Protein AF-A0A7J6RXD5-F1 (afdb_monomer_lite)

Sequence (170 aa):
MNYSGNTLEGILKLLLSSYSSHHIHLHIRYCNIPLSAREFNKHIDDGTRYGRCPMAPQPDLILEAVKAAARERAKRVIVGNVRGKGRKCSICGLPITADLREMGSDIYMVSHERFYDKDKHSVWYCPVGENIGTGELEELRTLKENRRQEQQRKKNEYKRKRYREEQENA

Secondary structure (DSSP, 8-state):
-------HHHHHHHHHSS--------B-TTT--BTT-GGGGS--TTS----S-TTSPPP-HHHHHHHHHHHHHHTTEEEEEE-SS-PBPTTT-SBTTEEEEETT--PEEPPPEEEE-TT--EEEE-TTTT-S-HHHHHHHHHHHHHHHHHHHHHHHHHHHHHHHHHHHT-

Radius of gyration: 28.36 Å; chains: 1; bounding box: 81×49×73 Å

pLDDT: mean 73.77, std 20.28, range [31.64, 96.75]

Structure (mmCIF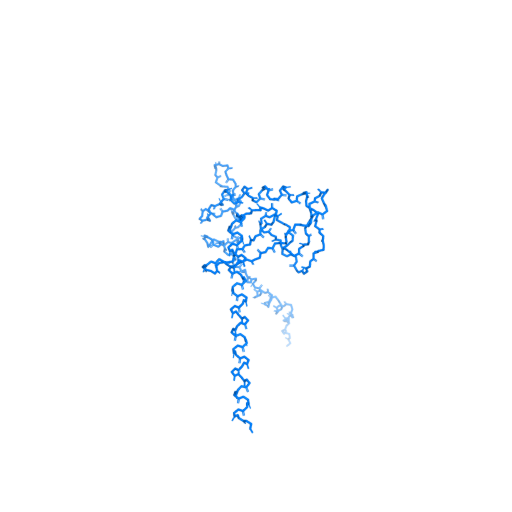, N/CA/C/O backbone):
data_AF-A0A7J6RXD5-F1
#
_entry.id   AF-A0A7J6RXD5-F1
#
loop_
_atom_site.group_PDB
_atom_site.id
_atom_site.type_symbol
_atom_site.label_atom_id
_atom_site.label_alt_id
_atom_site.label_comp_id
_atom_site.label_asym_id
_atom_site.label_entity_id
_atom_site.label_seq_id
_atom_site.pdbx_PDB_ins_code
_atom_site.Cartn_x
_atom_site.Cartn_y
_atom_site.Cartn_z
_atom_site.occupancy
_atom_site.B_iso_or_equiv
_atom_site.auth_seq_id
_atom_site.auth_comp_id
_atom_site.auth_asym_id
_atom_site.auth_atom_id
_atom_site.pdbx_PDB_model_num
ATOM 1 N N . MET A 1 1 ? -67.366 26.167 -33.624 1.00 37.25 1 MET A N 1
ATOM 2 C CA . MET A 1 1 ? -66.683 25.050 -34.307 1.00 37.25 1 MET A CA 1
ATOM 3 C C . MET A 1 1 ? -65.235 25.440 -34.536 1.00 37.25 1 MET A C 1
ATOM 5 O O . MET A 1 1 ? -64.991 26.565 -34.942 1.00 37.25 1 MET A O 1
ATOM 9 N N . ASN A 1 2 ? -64.340 24.488 -34.274 1.00 33.75 2 ASN A N 1
ATOM 10 C CA . ASN A 1 2 ? -62.933 24.421 -34.679 1.00 33.75 2 ASN A CA 1
ATOM 11 C C . ASN A 1 2 ? -61.955 25.431 -34.055 1.00 33.75 2 ASN A C 1
ATOM 13 O O . ASN A 1 2 ? -61.620 26.439 -34.663 1.00 33.75 2 ASN A O 1
ATOM 17 N N . TYR A 1 3 ? -61.377 25.057 -32.908 1.00 31.64 3 TYR A N 1
ATOM 18 C CA . TYR A 1 3 ? -59.944 25.271 -32.692 1.00 31.64 3 TYR A CA 1
ATOM 19 C C . TYR A 1 3 ? -59.248 23.912 -32.695 1.00 31.64 3 TYR A C 1
ATOM 21 O O . TYR A 1 3 ? -59.410 23.083 -31.801 1.00 31.64 3 TYR A O 1
ATOM 29 N N . SER A 1 4 ? -58.542 23.684 -33.792 1.00 35.44 4 SER A N 1
ATOM 30 C CA . SER A 1 4 ? -57.687 22.548 -34.082 1.00 35.44 4 SER A CA 1
ATOM 31 C C . SER A 1 4 ? -56.347 22.669 -33.357 1.00 35.44 4 SER A C 1
ATOM 33 O O . SER A 1 4 ? -55.707 23.714 -33.425 1.00 35.44 4 SER A O 1
ATOM 35 N N . GLY A 1 5 ? -55.884 21.549 -32.801 1.00 45.31 5 GLY A N 1
ATOM 36 C CA . GLY A 1 5 ? -54.473 21.172 -32.886 1.00 45.31 5 GLY A CA 1
ATOM 37 C C . GLY A 1 5 ? -53.531 21.702 -31.808 1.00 45.31 5 GLY A C 1
ATOM 38 O O . GLY A 1 5 ? -52.588 22.408 -32.130 1.00 45.31 5 GLY A O 1
ATOM 39 N N . ASN A 1 6 ? -53.691 21.246 -30.565 1.00 46.16 6 ASN A N 1
ATOM 40 C CA . ASN A 1 6 ? -52.549 21.074 -29.661 1.00 46.16 6 ASN A CA 1
ATOM 41 C C . ASN A 1 6 ? -52.199 19.584 -29.641 1.00 46.16 6 ASN A C 1
ATOM 43 O O . ASN A 1 6 ? -52.643 18.835 -28.772 1.00 46.16 6 ASN A O 1
ATOM 47 N N . THR A 1 7 ? -51.469 19.127 -30.660 1.00 52.59 7 THR A N 1
ATOM 48 C CA . THR A 1 7 ? -50.905 17.777 -30.668 1.00 52.59 7 THR A CA 1
ATOM 49 C C . THR A 1 7 ? -49.948 17.635 -29.485 1.00 52.59 7 THR A C 1
ATOM 51 O O . THR A 1 7 ? -49.124 18.510 -29.218 1.00 52.59 7 THR A O 1
ATOM 54 N N . LEU A 1 8 ? -50.043 16.505 -28.780 1.00 49.72 8 LEU A N 1
ATOM 55 C CA . LEU A 1 8 ? -49.138 16.102 -27.693 1.00 49.72 8 LEU A CA 1
ATOM 56 C C . LEU A 1 8 ? -47.645 16.184 -28.085 1.00 49.72 8 LEU A C 1
ATOM 58 O O . LEU A 1 8 ? -46.786 16.305 -27.214 1.00 49.72 8 LEU A O 1
ATOM 62 N N . GLU A 1 9 ? -47.333 16.212 -29.385 1.00 51.41 9 GLU A N 1
ATOM 63 C CA . GLU A 1 9 ? -45.998 16.491 -29.928 1.00 51.41 9 GLU A CA 1
ATOM 64 C C . GLU A 1 9 ? -45.435 17.872 -29.547 1.00 51.41 9 GLU A C 1
ATOM 66 O O . GLU A 1 9 ? -44.227 18.001 -29.338 1.00 51.41 9 GLU A O 1
ATOM 71 N N . GLY A 1 10 ? -46.275 18.905 -29.417 1.00 44.38 10 GLY A N 1
ATOM 72 C CA . GLY A 1 10 ? -45.836 20.256 -29.043 1.00 44.38 10 GLY A CA 1
ATOM 73 C C . GLY A 1 10 ? -45.387 20.354 -27.582 1.00 44.38 10 GLY A C 1
ATOM 74 O O . GLY A 1 10 ? -44.393 21.012 -27.272 1.00 44.38 10 GLY A O 1
ATOM 75 N N . ILE A 1 11 ? -46.068 19.630 -26.689 1.00 51.25 11 ILE A N 1
ATOM 76 C CA . ILE A 1 11 ? -45.735 19.585 -25.257 1.00 51.25 11 ILE A CA 1
ATOM 77 C C . ILE A 1 11 ? -44.490 18.715 -25.026 1.00 51.25 11 ILE A C 1
ATOM 79 O O . ILE A 1 11 ? -43.626 19.085 -24.229 1.00 51.25 11 ILE A O 1
ATOM 83 N N . LEU A 1 12 ? -44.320 17.625 -25.788 1.00 46.94 12 LEU A N 1
ATOM 84 C CA . LEU A 1 12 ? -43.087 16.831 -25.752 1.00 46.94 12 LEU A CA 1
ATOM 85 C C . LEU A 1 12 ? -41.866 17.615 -26.261 1.00 46.94 12 LEU A C 1
ATOM 87 O O . LEU A 1 12 ? -40.786 17.478 -25.689 1.00 46.94 12 LEU A O 1
ATOM 91 N N . LYS A 1 13 ? -42.020 18.490 -27.267 1.00 47.72 13 LYS A N 1
ATOM 92 C CA . LYS A 1 13 ? -40.932 19.376 -27.725 1.00 47.72 13 LYS A CA 1
ATOM 93 C C . LYS A 1 13 ? -40.510 20.411 -26.674 1.00 47.72 13 LYS A C 1
ATOM 95 O O . LYS A 1 13 ? -39.319 20.687 -26.564 1.00 47.72 13 LYS A O 1
ATOM 100 N N . LEU A 1 14 ? -41.443 20.943 -25.880 1.00 44.53 14 LEU A N 1
ATOM 101 C CA . LEU A 1 14 ? -41.134 21.894 -24.798 1.00 44.53 14 LEU A CA 1
ATOM 102 C C . LEU A 1 14 ? -40.507 21.216 -23.565 1.00 44.53 14 LEU A C 1
ATOM 104 O O . LEU A 1 14 ? -39.618 21.786 -22.930 1.00 44.53 14 LEU A O 1
ATOM 108 N N . LEU A 1 15 ? -40.898 19.975 -23.260 1.00 41.91 15 LEU A N 1
ATOM 109 C CA . LEU A 1 15 ? -40.303 19.201 -22.162 1.00 41.91 15 LEU A CA 1
ATOM 110 C C . LEU A 1 15 ? -38.933 18.599 -22.523 1.00 41.91 15 LEU A C 1
ATOM 112 O O . LEU A 1 15 ? -38.097 18.410 -21.644 1.00 41.91 15 LEU A O 1
ATOM 116 N N . LEU A 1 16 ? -38.652 18.369 -23.810 1.00 42.56 16 LEU A N 1
ATOM 117 C CA . LEU A 1 16 ? -37.330 17.928 -24.274 1.00 42.56 16 LEU A CA 1
ATOM 118 C C . LEU A 1 16 ? -36.337 19.082 -24.504 1.00 42.56 16 LEU A C 1
ATOM 120 O O . LEU A 1 16 ? -35.137 18.826 -24.556 1.00 42.56 16 LEU A O 1
ATOM 124 N N . SER A 1 17 ? -36.783 20.344 -24.587 1.00 37.97 17 SER A N 1
ATOM 125 C CA . SER A 1 17 ? -35.873 21.504 -24.692 1.00 37.97 17 SER A CA 1
ATOM 126 C C . SER A 1 17 ? -35.344 21.994 -23.338 1.00 37.97 17 SER A C 1
ATOM 128 O O . SER A 1 17 ? -34.396 22.778 -23.297 1.00 37.97 17 SER A O 1
ATOM 130 N N . SER A 1 18 ? -35.956 21.560 -22.235 1.00 38.44 18 SER A N 1
ATOM 131 C CA . SER A 1 18 ? -35.538 21.888 -20.865 1.00 38.44 18 SER A CA 1
ATOM 132 C C . SER A 1 18 ? -34.662 20.800 -20.234 1.00 38.44 18 SER A C 1
ATOM 134 O O . SER A 1 18 ? -34.017 21.051 -19.218 1.00 38.44 18 SER A O 1
ATOM 136 N N . TYR A 1 19 ? -34.491 19.655 -20.907 1.00 39.19 19 TYR A N 1
ATOM 137 C CA . TYR A 1 19 ? -33.380 18.731 -20.664 1.00 39.19 19 TYR A CA 1
ATOM 138 C C . TYR A 1 19 ? -32.105 19.247 -21.353 1.00 39.19 19 TYR A C 1
ATOM 140 O O . TYR A 1 19 ? -31.431 18.548 -22.107 1.00 39.19 19 TYR A O 1
ATOM 148 N N . SER A 1 20 ? -31.778 20.520 -21.108 1.00 38.38 20 SER A N 1
ATOM 149 C CA . SER A 1 20 ? -30.431 21.024 -21.338 1.00 38.38 20 SER A CA 1
ATOM 150 C C . SER A 1 20 ? -29.533 20.195 -20.441 1.00 38.38 20 SER A C 1
ATOM 152 O O . SER A 1 20 ? -29.590 20.315 -19.212 1.00 38.38 20 SER A O 1
ATOM 154 N N . SER A 1 21 ? -28.786 19.288 -21.076 1.00 38.00 21 SER A N 1
ATOM 155 C CA . SER A 1 21 ? -27.635 18.604 -20.519 1.00 38.00 21 SER A CA 1
ATOM 156 C C . SER A 1 21 ? -27.031 19.509 -19.465 1.00 38.00 21 SER A C 1
ATOM 158 O O . SER A 1 21 ? -26.489 20.565 -19.794 1.00 38.00 21 SER A O 1
ATOM 160 N N . HIS A 1 22 ? -27.153 19.128 -18.193 1.00 36.56 22 HIS A N 1
ATOM 161 C CA . HIS A 1 22 ? -26.231 19.622 -17.193 1.00 36.56 22 HIS A CA 1
ATOM 162 C C . HIS A 1 22 ? -24.866 19.161 -17.689 1.00 36.56 22 HIS A C 1
ATOM 164 O O . HIS A 1 22 ? -24.418 18.050 -17.405 1.00 36.56 22 HIS A O 1
ATOM 170 N N . HIS A 1 23 ? -24.250 19.983 -18.538 1.00 42.16 23 HIS A N 1
ATOM 171 C CA . HIS A 1 23 ? -22.846 19.934 -18.825 1.00 42.16 23 HIS A CA 1
ATOM 172 C C . HIS A 1 23 ? -22.233 20.155 -17.459 1.00 42.16 23 HIS A C 1
ATOM 174 O O . HIS A 1 23 ? -22.111 21.279 -16.980 1.00 42.16 23 HIS A O 1
ATOM 180 N N . ILE A 1 24 ? -21.932 19.052 -16.779 1.00 40.22 24 ILE A N 1
ATOM 181 C CA . ILE A 1 24 ? -20.990 19.059 -15.685 1.00 40.22 24 ILE A CA 1
ATOM 182 C C . ILE A 1 24 ? -19.748 19.649 -16.338 1.00 40.22 24 ILE A C 1
ATOM 184 O O . ILE A 1 24 ? -19.068 18.977 -17.117 1.00 40.22 24 ILE A O 1
ATOM 188 N N . HIS A 1 25 ? -19.530 20.945 -16.128 1.00 45.44 25 HIS A N 1
ATOM 189 C CA . HIS A 1 25 ? -18.323 21.620 -16.549 1.00 45.44 25 HIS A CA 1
ATOM 190 C C . HIS A 1 25 ? -17.228 21.015 -15.677 1.00 45.44 25 HIS A C 1
ATOM 192 O O . HIS A 1 25 ? -16.944 21.467 -14.570 1.00 45.44 25 HIS A O 1
ATOM 198 N N . LEU A 1 26 ? -16.698 19.879 -16.124 1.00 48.59 26 LEU A N 1
ATOM 199 C CA . LEU A 1 26 ? -15.543 19.262 -15.513 1.00 48.59 26 LEU A CA 1
ATOM 200 C C . LEU A 1 26 ? -14.399 20.226 -15.796 1.00 48.59 26 LEU A C 1
ATOM 202 O O . LEU A 1 26 ? -14.081 20.494 -16.949 1.00 48.59 26 LEU A O 1
ATOM 206 N N . HIS A 1 27 ? -13.830 20.806 -14.752 1.00 52.34 27 HIS A N 1
ATOM 207 C CA . HIS A 1 27 ? -12.707 21.716 -14.889 1.00 52.34 27 HIS A CA 1
ATOM 208 C C . HIS A 1 27 ? -11.403 20.949 -14.678 1.00 52.34 27 HIS A C 1
ATOM 210 O O . HIS A 1 27 ? -11.339 20.002 -13.888 1.00 52.34 27 HIS A O 1
ATOM 216 N N . ILE A 1 28 ? -10.339 21.355 -15.371 1.00 57.78 28 ILE A N 1
ATOM 217 C CA . ILE A 1 28 ? -9.008 20.825 -15.098 1.00 57.78 28 ILE A CA 1
ATOM 218 C C . ILE A 1 28 ? -8.604 21.256 -13.690 1.00 57.78 28 ILE A C 1
ATOM 220 O O . ILE A 1 28 ? -8.484 22.443 -13.409 1.00 57.78 28 ILE A O 1
ATOM 224 N N . ARG A 1 29 ? -8.327 20.274 -12.830 1.00 50.59 29 ARG A N 1
ATOM 225 C CA . ARG A 1 29 ? -8.056 20.437 -11.393 1.00 50.59 29 ARG A CA 1
ATOM 226 C C . ARG A 1 29 ? -7.040 21.528 -11.023 1.00 50.59 29 ARG A C 1
ATOM 228 O O . ARG A 1 29 ? -7.127 22.068 -9.931 1.00 50.59 29 ARG A O 1
ATOM 235 N N . TYR A 1 30 ? -6.066 21.803 -11.891 1.00 55.41 30 TYR A N 1
ATOM 236 C CA . TYR A 1 30 ? -4.951 22.712 -11.599 1.00 55.41 30 TYR A CA 1
ATOM 237 C C . TYR A 1 30 ? -5.103 24.113 -12.194 1.00 55.41 30 TYR A C 1
ATOM 239 O O . TYR A 1 30 ? -4.478 25.040 -11.702 1.00 55.41 30 TYR A O 1
ATOM 247 N N . CYS A 1 31 ? -5.919 24.279 -13.236 1.00 60.75 31 CYS A N 1
ATOM 248 C CA . CYS A 1 31 ? -6.116 25.574 -13.894 1.00 60.75 31 CYS A CA 1
ATOM 249 C C . CYS A 1 31 ? -7.566 26.035 -13.945 1.00 60.75 31 CYS A C 1
ATOM 251 O O . CYS A 1 31 ? -7.827 27.108 -14.472 1.00 60.75 31 CYS A O 1
ATOM 253 N N . ASN A 1 32 ? -8.503 25.250 -13.407 1.00 57.88 32 ASN A N 1
ATOM 254 C CA . ASN A 1 32 ? -9.936 25.524 -13.446 1.00 57.88 32 ASN A CA 1
ATOM 255 C C . ASN A 1 32 ? -10.451 25.898 -14.848 1.00 57.88 32 ASN A C 1
ATOM 257 O O . ASN A 1 32 ? -11.406 26.651 -14.981 1.00 57.88 32 ASN A O 1
ATOM 261 N N . ILE A 1 33 ? -9.832 25.359 -15.904 1.00 61.12 33 ILE A N 1
ATOM 262 C CA . ILE A 1 33 ? -10.284 25.551 -17.285 1.00 61.12 33 ILE A CA 1
ATOM 263 C C . ILE A 1 33 ? -11.308 24.456 -17.602 1.00 61.12 33 ILE A C 1
ATOM 265 O O . ILE A 1 33 ? -11.030 23.284 -17.321 1.00 61.12 33 ILE A O 1
ATOM 269 N N . PRO A 1 34 ? -12.483 24.786 -18.162 1.00 57.69 34 PRO A N 1
ATOM 270 C CA . PRO A 1 34 ? -13.496 23.792 -18.494 1.00 57.69 34 PRO A CA 1
ATOM 271 C C . PRO A 1 34 ? -13.002 22.827 -19.586 1.00 57.69 34 PRO A C 1
ATOM 273 O O . PRO A 1 34 ? -12.569 23.243 -20.658 1.00 57.69 34 PRO A O 1
ATOM 276 N N . LEU A 1 35 ? -13.124 21.518 -19.338 1.00 55.78 35 LEU A N 1
ATOM 277 C CA . LEU A 1 35 ? -12.758 20.426 -20.258 1.00 55.78 35 LEU A CA 1
ATOM 278 C C . LEU A 1 35 ? -13.552 20.452 -21.573 1.00 55.78 35 LEU A C 1
ATOM 280 O O . LEU A 1 35 ? -13.152 19.822 -22.548 1.00 55.78 35 LEU A O 1
ATOM 284 N N . SER A 1 36 ? -14.674 21.174 -21.611 1.00 51.38 36 SER A N 1
ATOM 285 C CA . SER A 1 36 ? -15.486 21.382 -22.813 1.00 51.38 36 SER A CA 1
ATOM 286 C C . SER A 1 36 ? -14.841 22.321 -23.835 1.00 51.38 36 SER A C 1
ATOM 288 O O . SER A 1 36 ? -15.309 22.377 -24.973 1.00 51.38 36 SER A O 1
ATOM 290 N N . ALA A 1 37 ? -13.782 23.049 -23.468 1.00 54.88 37 ALA A N 1
ATOM 291 C CA . ALA A 1 37 ? -12.989 23.808 -24.424 1.00 54.88 37 ALA A CA 1
ATOM 292 C C . ALA A 1 37 ? -12.253 22.821 -25.351 1.00 54.88 37 ALA A C 1
ATOM 294 O O . ALA A 1 37 ? -11.172 22.330 -25.039 1.00 54.88 37 ALA A O 1
ATOM 295 N N . ARG A 1 38 ? -12.852 22.514 -26.511 1.00 44.53 38 ARG A N 1
ATOM 296 C CA . ARG A 1 38 ? -12.310 21.653 -27.588 1.00 44.53 38 ARG A CA 1
ATOM 297 C C . ARG A 1 38 ? -10.947 22.108 -28.147 1.00 44.53 38 ARG A C 1
ATOM 299 O O . ARG A 1 38 ? -10.414 21.473 -29.052 1.00 44.53 38 ARG A O 1
ATOM 306 N N . GLU A 1 39 ? -10.379 23.188 -27.624 1.00 47.06 39 GLU A N 1
ATOM 307 C CA . GLU A 1 39 ? -9.195 23.866 -28.147 1.00 47.06 39 GLU A CA 1
ATOM 308 C C . GLU A 1 39 ? -7.879 23.443 -27.488 1.00 47.06 39 GLU A C 1
ATOM 310 O O . GLU A 1 39 ? -6.828 23.906 -27.909 1.00 47.06 39 GLU A O 1
ATOM 315 N N . PHE A 1 40 ? -7.872 22.472 -26.566 1.00 47.97 40 PHE A N 1
ATOM 316 C CA . PHE A 1 40 ? -6.612 21.879 -26.078 1.00 47.97 40 PHE A CA 1
ATOM 317 C C . PHE A 1 40 ? -5.793 21.149 -27.167 1.00 47.97 40 PHE A C 1
ATOM 319 O O . PHE A 1 40 ? -4.656 20.760 -26.917 1.00 47.97 40 PHE A O 1
ATOM 326 N N . ASN A 1 41 ? -6.341 20.997 -28.381 1.00 41.69 41 ASN A N 1
ATOM 327 C CA . ASN A 1 41 ? -5.613 20.538 -29.568 1.00 41.69 41 ASN A CA 1
ATOM 328 C C . ASN A 1 41 ? -5.169 21.674 -30.512 1.00 41.69 41 ASN A C 1
ATOM 330 O O . ASN A 1 41 ? -4.520 21.387 -31.516 1.00 41.69 41 ASN A O 1
ATOM 334 N N . LYS A 1 42 ? -5.492 22.946 -30.234 1.00 39.50 42 LYS A N 1
ATOM 335 C CA . LYS A 1 42 ? -5.074 24.093 -31.054 1.00 39.50 42 LYS A CA 1
ATOM 336 C C . LYS A 1 42 ? -3.769 24.675 -30.497 1.00 39.50 42 LYS A C 1
ATOM 338 O O . LYS A 1 42 ? -3.745 25.560 -29.658 1.00 39.50 42 LYS A O 1
ATOM 343 N N . HIS A 1 43 ? -2.709 24.012 -30.940 1.00 41.78 43 HIS A N 1
ATOM 344 C CA . HIS A 1 43 ? -1.302 24.392 -31.051 1.00 41.78 43 HIS A CA 1
ATOM 345 C C . HIS A 1 43 ? -0.878 25.809 -30.619 1.00 41.78 43 HIS A C 1
ATOM 347 O O . HIS A 1 43 ? -1.409 26.805 -31.097 1.00 41.78 43 HIS A O 1
ATOM 353 N N . ILE A 1 44 ? 0.184 25.854 -29.807 1.00 40.25 44 ILE A N 1
ATOM 354 C CA . ILE A 1 44 ? 1.194 26.917 -29.836 1.00 40.25 44 ILE A CA 1
ATOM 355 C C . ILE A 1 44 ? 2.086 26.623 -31.059 1.00 40.25 44 ILE A C 1
ATOM 357 O O . ILE A 1 44 ? 2.436 25.463 -31.298 1.00 40.25 44 ILE A O 1
ATOM 361 N N . ASP A 1 45 ? 2.431 27.646 -31.843 1.00 38.38 45 ASP A N 1
ATOM 362 C CA . ASP A 1 45 ? 3.249 27.574 -33.072 1.00 38.38 45 ASP A CA 1
ATOM 363 C C . ASP A 1 45 ? 4.725 27.155 -32.843 1.00 38.38 45 ASP A C 1
ATOM 365 O O . ASP A 1 45 ? 5.560 27.266 -33.737 1.00 38.38 45 ASP A O 1
ATOM 369 N N . ASP A 1 46 ? 5.070 26.644 -31.657 1.00 41.31 46 ASP A N 1
ATOM 370 C CA . ASP A 1 46 ? 6.418 26.196 -31.278 1.00 41.31 46 ASP A CA 1
ATOM 371 C C . ASP A 1 46 ? 6.641 24.680 -31.450 1.00 41.31 46 ASP A C 1
ATOM 373 O O . ASP A 1 46 ? 7.723 24.160 -31.180 1.00 41.31 46 ASP A O 1
ATOM 377 N N . GLY A 1 47 ? 5.621 23.952 -31.916 1.00 39.56 47 GLY A N 1
ATOM 378 C CA . GLY A 1 47 ? 5.699 22.512 -32.163 1.00 39.56 47 GLY A CA 1
ATOM 379 C C . GLY A 1 47 ? 5.497 21.630 -30.925 1.00 39.56 47 GLY A C 1
ATOM 380 O O . GLY A 1 47 ? 5.512 20.401 -31.056 1.00 39.56 47 GLY A O 1
ATOM 381 N N . THR A 1 48 ? 5.226 22.189 -29.740 1.00 41.34 48 THR A N 1
ATOM 382 C CA . THR A 1 48 ? 5.009 21.392 -28.522 1.00 41.34 48 THR A CA 1
ATOM 383 C C . THR A 1 48 ? 3.528 21.075 -28.273 1.00 41.34 48 THR A C 1
ATOM 385 O O . THR A 1 48 ? 2.771 21.830 -27.670 1.00 41.34 48 THR A O 1
ATOM 388 N N . ARG A 1 49 ? 3.085 19.894 -28.726 1.00 40.50 49 ARG A N 1
ATOM 389 C CA . ARG A 1 49 ? 1.743 19.342 -28.452 1.00 40.50 49 ARG A CA 1
ATOM 390 C C . ARG A 1 49 ? 1.692 18.686 -27.067 1.00 40.50 49 ARG A C 1
ATOM 392 O O . ARG 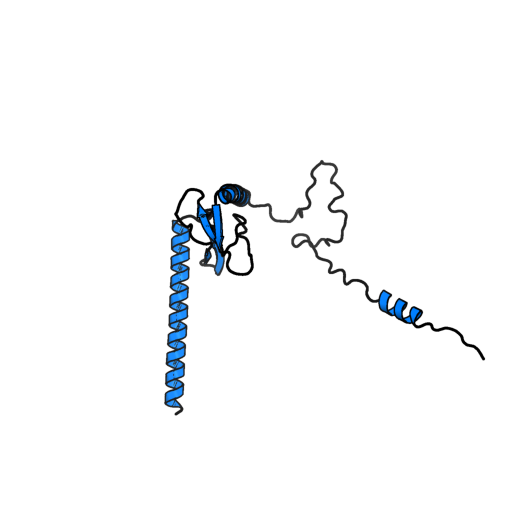A 1 49 ? 2.065 17.523 -26.954 1.00 40.50 49 ARG A O 1
ATOM 399 N N . TYR A 1 50 ? 1.168 19.352 -26.034 1.00 45.81 50 TYR A N 1
ATOM 400 C CA . TYR A 1 50 ? 0.895 18.678 -24.753 1.00 45.81 50 TYR A CA 1
ATOM 401 C C . TYR A 1 50 ? -0.460 19.048 -24.136 1.00 45.81 50 TYR A C 1
ATOM 403 O O . TYR A 1 50 ? -0.706 20.181 -23.743 1.00 45.81 50 TYR A O 1
ATOM 411 N N . GLY A 1 51 ? -1.320 18.036 -23.966 1.00 49.59 51 GLY A N 1
ATOM 412 C CA . GLY A 1 51 ? -2.619 18.106 -23.282 1.00 49.59 51 GLY A CA 1
ATOM 413 C C . GLY A 1 51 ? -2.529 18.136 -21.750 1.00 49.59 51 GLY A C 1
ATOM 414 O O . GLY A 1 51 ? -3.305 17.459 -21.073 1.00 49.59 51 GLY A O 1
ATOM 415 N N . ARG A 1 52 ? -1.567 18.874 -21.181 1.00 53.00 52 ARG A N 1
ATOM 416 C CA . ARG A 1 52 ? -1.374 19.000 -19.726 1.00 53.00 52 ARG A CA 1
ATOM 417 C C . ARG A 1 52 ? -1.441 20.469 -19.326 1.00 53.00 52 ARG A C 1
ATOM 419 O O . ARG A 1 52 ? -0.847 21.319 -19.970 1.00 53.00 52 ARG A O 1
ATOM 426 N N . CYS A 1 53 ? -2.169 20.758 -18.251 1.00 58.16 53 CYS A N 1
ATOM 427 C CA . CYS A 1 53 ? -2.268 22.105 -17.698 1.00 58.16 53 CYS A CA 1
ATOM 428 C C . CYS A 1 53 ? -0.868 22.670 -17.375 1.00 58.16 53 CYS A C 1
ATOM 430 O O . CYS A 1 53 ? -0.138 21.994 -16.649 1.00 58.16 53 CYS A O 1
ATOM 432 N N . PRO A 1 54 ? -0.504 23.886 -17.825 1.00 61.25 54 PRO A N 1
ATOM 433 C CA . PRO A 1 54 ? 0.807 24.487 -17.547 1.00 61.25 54 PRO A CA 1
ATOM 434 C C . PRO A 1 54 ? 1.080 24.693 -16.052 1.00 61.25 54 PRO A C 1
ATOM 436 O O . PRO A 1 54 ? 2.223 24.658 -15.615 1.00 61.25 54 PRO A O 1
ATOM 439 N N . MET A 1 55 ? 0.016 24.869 -15.260 1.00 62.12 55 MET A N 1
ATOM 440 C CA . MET A 1 55 ? 0.078 24.994 -13.799 1.00 62.12 55 MET A CA 1
ATOM 441 C C . MET A 1 55 ? 0.024 23.643 -13.070 1.00 62.12 55 MET A C 1
ATOM 443 O O . MET A 1 55 ? 0.052 23.603 -11.841 1.00 62.12 55 MET A O 1
ATOM 447 N N . ALA A 1 56 ? -0.096 22.522 -13.792 1.00 63.66 56 ALA A N 1
ATOM 448 C CA . ALA A 1 56 ? -0.011 21.218 -13.151 1.00 63.66 56 ALA A CA 1
ATOM 449 C C . ALA A 1 56 ? 1.417 20.993 -12.634 1.00 63.66 56 ALA A C 1
ATOM 451 O O . ALA A 1 56 ? 2.376 21.307 -13.342 1.00 63.66 56 ALA A O 1
ATOM 452 N N . PRO A 1 57 ? 1.576 20.390 -11.444 1.00 65.25 57 PRO A N 1
ATOM 453 C CA . PRO A 1 57 ? 2.893 20.033 -10.946 1.00 65.25 57 PRO A CA 1
ATOM 454 C C . PRO A 1 57 ? 3.611 19.153 -11.970 1.00 65.25 57 PRO A C 1
ATOM 456 O O . PRO A 1 57 ? 3.028 18.213 -12.536 1.00 65.25 57 PRO A O 1
ATOM 459 N N . GLN A 1 58 ? 4.876 19.482 -12.228 1.00 67.62 58 GLN A N 1
ATOM 460 C CA . GLN A 1 58 ? 5.726 18.694 -13.110 1.00 67.62 58 GLN A CA 1
ATOM 461 C C . GLN A 1 58 ? 5.777 17.245 -12.610 1.00 67.62 58 GLN A C 1
ATOM 463 O O . GLN A 1 58 ? 5.689 17.007 -11.402 1.00 67.62 58 GLN A O 1
ATOM 468 N N . PRO A 1 59 ? 5.805 16.259 -13.522 1.00 68.00 59 PRO A N 1
ATOM 469 C CA . PRO A 1 59 ? 5.902 14.878 -13.100 1.00 68.00 59 PRO A CA 1
ATOM 470 C C . PRO A 1 59 ? 7.253 14.690 -12.408 1.00 68.00 59 PRO A C 1
ATOM 472 O O . PRO A 1 59 ? 8.277 15.164 -12.895 1.00 68.00 59 PRO A O 1
ATOM 475 N N . ASP A 1 60 ? 7.244 14.016 -11.264 1.00 77.44 60 ASP A N 1
ATOM 476 C CA . ASP A 1 60 ? 8.475 13.632 -10.588 1.00 77.44 60 ASP A CA 1
ATOM 477 C C . ASP A 1 60 ? 9.221 12.634 -11.485 1.00 77.44 60 ASP A C 1
ATOM 479 O O . ASP A 1 60 ? 8.785 11.496 -11.674 1.00 77.44 60 ASP A O 1
ATOM 483 N N . LEU A 1 61 ? 10.317 13.096 -12.091 1.00 77.25 61 LEU A N 1
ATOM 484 C CA . LEU A 1 61 ? 11.100 12.329 -13.060 1.00 77.25 61 LEU A CA 1
ATOM 485 C C . LEU A 1 61 ? 11.662 11.043 -12.447 1.00 77.25 61 LEU A C 1
ATOM 487 O O . LEU A 1 61 ? 11.726 10.021 -13.133 1.00 77.25 61 LEU A O 1
ATOM 491 N N . ILE A 1 62 ? 12.019 11.071 -11.159 1.00 74.62 62 ILE A N 1
ATOM 492 C CA . ILE A 1 62 ? 12.518 9.895 -10.439 1.00 74.62 62 ILE A CA 1
ATOM 493 C C . ILE A 1 62 ? 11.378 8.888 -10.302 1.00 74.62 62 ILE A C 1
ATOM 495 O O . ILE A 1 62 ? 11.532 7.714 -10.641 1.00 74.62 62 ILE A O 1
ATOM 499 N N . LEU A 1 63 ? 10.201 9.353 -9.882 1.00 81.62 63 LEU A N 1
ATOM 500 C CA . LEU A 1 63 ? 9.027 8.497 -9.750 1.00 81.62 63 LEU A CA 1
ATOM 501 C C . LEU A 1 63 ? 8.587 7.895 -11.094 1.00 81.62 63 LEU A C 1
ATOM 503 O O . LEU A 1 63 ? 8.191 6.729 -11.144 1.00 81.62 63 LEU A O 1
ATOM 507 N N . GLU A 1 64 ? 8.648 8.656 -12.187 1.00 84.88 64 GLU A N 1
ATOM 508 C CA . GLU A 1 64 ? 8.329 8.140 -13.523 1.00 84.88 64 GLU A CA 1
ATOM 509 C C . GLU A 1 64 ? 9.361 7.114 -14.013 1.00 84.88 64 GLU A C 1
ATOM 511 O O . GLU A 1 64 ? 8.968 6.085 -14.570 1.00 84.88 64 GLU A O 1
ATOM 516 N N . ALA A 1 65 ? 10.653 7.314 -13.735 1.00 83.94 65 ALA A N 1
ATOM 517 C CA . ALA A 1 65 ? 11.685 6.316 -14.023 1.00 83.94 65 ALA A CA 1
ATOM 518 C C . ALA A 1 65 ? 11.450 5.013 -13.237 1.00 83.94 65 ALA A C 1
ATOM 520 O O . ALA A 1 65 ? 11.485 3.922 -13.815 1.00 83.94 65 ALA A O 1
ATOM 521 N N . VAL A 1 66 ? 11.112 5.119 -11.946 1.00 85.62 66 VAL A N 1
ATOM 522 C CA . VAL A 1 66 ? 10.754 3.966 -11.100 1.00 85.62 66 VAL A CA 1
ATOM 523 C C . VAL A 1 66 ? 9.528 3.238 -11.655 1.00 85.62 66 VAL A C 1
ATOM 525 O O . VAL A 1 66 ? 9.530 2.010 -11.749 1.00 85.62 66 VAL A O 1
ATOM 528 N N . LYS A 1 67 ? 8.488 3.968 -12.080 1.00 89.69 67 LYS A N 1
ATOM 529 C CA . LYS A 1 67 ? 7.300 3.377 -12.721 1.00 89.69 67 LYS A CA 1
A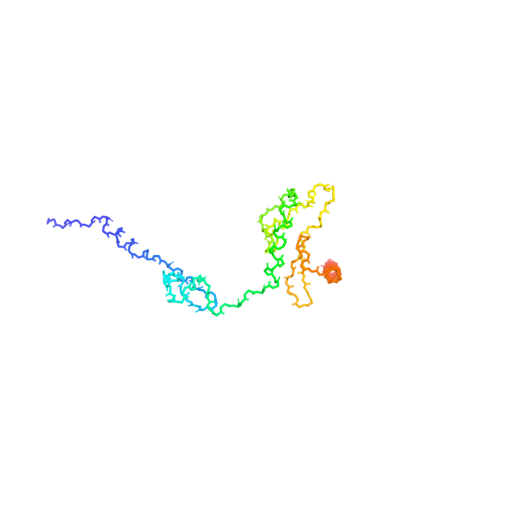TOM 530 C C . LYS A 1 67 ? 7.653 2.641 -14.007 1.00 89.69 67 LYS A C 1
ATOM 532 O O . LYS A 1 67 ? 7.167 1.530 -14.216 1.00 89.69 67 LYS A O 1
ATOM 537 N N . ALA A 1 68 ? 8.469 3.242 -14.870 1.00 88.31 68 ALA A N 1
ATOM 538 C CA . ALA A 1 68 ? 8.879 2.629 -16.128 1.00 88.31 68 ALA A CA 1
ATOM 539 C C . ALA A 1 68 ? 9.649 1.322 -15.881 1.00 88.31 68 ALA A C 1
ATOM 541 O O . ALA A 1 68 ? 9.269 0.279 -16.415 1.00 88.31 68 ALA A O 1
ATOM 542 N N 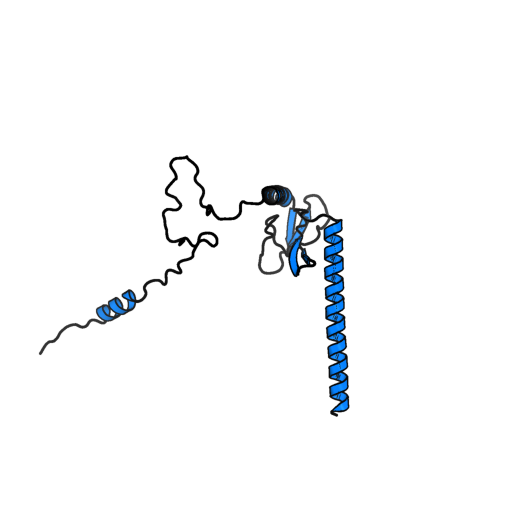. ALA A 1 69 ? 10.644 1.350 -14.990 1.00 89.25 69 ALA A N 1
ATOM 543 C CA . ALA A 1 69 ? 11.409 0.166 -14.606 1.00 89.25 69 ALA A CA 1
ATOM 544 C C . ALA A 1 69 ? 10.520 -0.920 -13.974 1.00 89.25 69 ALA A C 1
ATOM 546 O O . ALA A 1 69 ? 10.621 -2.098 -14.319 1.00 89.25 69 ALA A O 1
ATOM 547 N N . ALA A 1 70 ? 9.595 -0.533 -13.090 1.00 90.56 70 ALA A N 1
ATOM 548 C CA . ALA A 1 70 ? 8.654 -1.457 -12.460 1.00 90.56 70 ALA A CA 1
ATOM 549 C C . ALA A 1 70 ? 7.719 -2.126 -13.476 1.00 90.56 70 ALA A C 1
ATOM 551 O O . ALA A 1 70 ? 7.443 -3.318 -13.360 1.00 90.56 70 ALA A O 1
ATOM 552 N N . ARG A 1 71 ? 7.233 -1.384 -14.477 1.00 92.31 71 ARG A N 1
ATOM 553 C CA . ARG A 1 71 ? 6.398 -1.938 -15.556 1.00 92.31 71 ARG A CA 1
ATOM 554 C C . ARG A 1 71 ? 7.177 -2.895 -16.446 1.00 92.31 71 ARG A C 1
ATOM 556 O O . ARG A 1 71 ? 6.609 -3.886 -16.892 1.00 92.31 71 ARG A O 1
ATOM 563 N N . GLU A 1 72 ? 8.460 -2.631 -16.673 1.00 91.50 72 GLU A N 1
ATOM 564 C CA . GLU A 1 72 ? 9.304 -3.549 -17.434 1.00 91.50 72 GLU A CA 1
ATOM 565 C C . GLU A 1 72 ? 9.557 -4.847 -16.665 1.00 91.50 72 GLU A C 1
ATOM 567 O O . GLU A 1 72 ? 9.368 -5.933 -17.215 1.00 91.50 72 GLU A O 1
ATOM 572 N N . ARG A 1 73 ? 9.869 -4.750 -15.364 1.00 88.56 73 ARG A N 1
ATOM 573 C CA . ARG A 1 73 ? 9.968 -5.920 -14.474 1.00 88.56 73 ARG A CA 1
ATOM 574 C C . ARG A 1 73 ? 8.654 -6.699 -14.409 1.00 88.56 73 ARG A C 1
ATOM 576 O O . ARG A 1 73 ? 8.672 -7.924 -14.472 1.00 88.56 73 ARG A O 1
ATOM 583 N N . ALA A 1 74 ? 7.514 -6.007 -14.374 1.00 90.44 74 ALA A N 1
ATOM 584 C CA . ALA A 1 74 ? 6.191 -6.628 -14.314 1.00 90.44 74 ALA A CA 1
ATOM 585 C C . ALA A 1 74 ? 5.894 -7.573 -15.491 1.00 90.44 74 ALA A C 1
ATOM 587 O O . ALA A 1 74 ? 5.122 -8.513 -15.319 1.00 90.44 74 ALA A O 1
ATOM 588 N N . LYS A 1 75 ? 6.524 -7.388 -16.661 1.00 89.81 75 LYS A N 1
ATOM 589 C CA . LYS A 1 75 ? 6.384 -8.313 -17.804 1.00 89.81 75 LYS A CA 1
ATOM 590 C C . LYS A 1 75 ? 6.928 -9.716 -17.511 1.00 89.81 75 LYS A C 1
ATOM 592 O O . LYS A 1 75 ? 6.527 -10.670 -18.168 1.00 89.81 75 LYS A O 1
ATOM 597 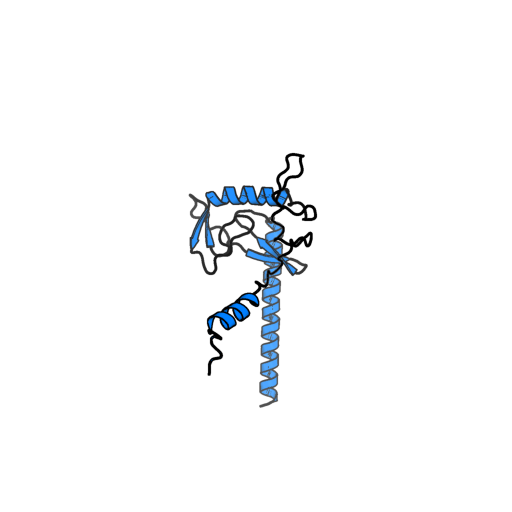N N . ARG A 1 76 ? 7.835 -9.840 -16.538 1.00 89.12 76 ARG A N 1
ATOM 598 C CA . ARG A 1 76 ? 8.444 -11.104 -16.092 1.00 89.12 76 ARG A CA 1
ATOM 599 C C . ARG A 1 76 ? 7.790 -11.647 -14.819 1.00 89.12 76 ARG A C 1
ATOM 601 O O . ARG A 1 76 ? 8.338 -12.538 -14.181 1.00 89.12 76 ARG A O 1
ATOM 608 N N . VAL A 1 77 ? 6.635 -11.109 -14.431 1.00 89.94 77 VAL A N 1
ATOM 609 C CA . VAL A 1 77 ? 5.891 -11.540 -13.245 1.00 89.94 77 VAL A CA 1
ATOM 610 C C . VAL A 1 77 ? 4.649 -12.302 -13.687 1.00 89.94 77 VAL A C 1
ATOM 612 O O . VAL A 1 77 ? 3.845 -11.819 -14.482 1.00 89.94 77 VAL A O 1
ATOM 615 N N . ILE A 1 78 ? 4.484 -13.500 -13.142 1.00 88.88 78 ILE A N 1
ATOM 616 C CA . ILE A 1 78 ? 3.279 -14.307 -13.275 1.00 88.88 78 ILE A CA 1
ATOM 617 C C . ILE A 1 78 ? 2.261 -13.787 -12.258 1.00 88.88 78 ILE A C 1
ATOM 619 O O . ILE A 1 78 ? 2.515 -13.750 -11.052 1.00 88.88 78 ILE A O 1
ATOM 623 N N . VAL A 1 79 ? 1.098 -13.378 -12.763 1.00 87.31 79 VAL A N 1
ATOM 624 C CA . VAL A 1 79 ? -0.041 -12.944 -11.950 1.00 87.31 79 VAL A CA 1
ATOM 625 C C . VAL A 1 79 ? -0.950 -14.148 -11.728 1.00 87.31 79 VAL A C 1
ATOM 627 O O . VAL A 1 79 ? -1.514 -14.685 -12.678 1.00 87.31 79 VAL A O 1
ATOM 630 N N . GLY A 1 80 ? -1.061 -14.577 -10.474 1.00 84.00 80 GLY A N 1
ATOM 631 C CA . GLY A 1 80 ? -1.923 -15.674 -10.050 1.00 84.00 80 GLY A CA 1
ATOM 632 C C . GLY A 1 80 ? -3.350 -15.218 -9.742 1.00 84.00 80 GLY A C 1
ATOM 633 O O . GLY A 1 80 ? -3.924 -14.368 -10.426 1.00 84.00 80 GLY A O 1
ATOM 634 N N . ASN A 1 81 ? -3.933 -15.785 -8.683 1.00 82.94 81 ASN A N 1
ATOM 635 C CA . ASN A 1 81 ? -5.305 -15.489 -8.280 1.00 82.94 81 ASN A CA 1
ATOM 636 C C . ASN A 1 81 ? -5.486 -14.006 -7.942 1.00 82.94 81 ASN A C 1
ATOM 638 O O . ASN A 1 81 ? -4.867 -13.480 -7.020 1.00 82.94 81 ASN A O 1
ATOM 642 N N . VAL A 1 82 ? -6.395 -13.344 -8.657 1.00 82.25 82 VAL A N 1
ATOM 643 C CA . VAL A 1 82 ? -6.778 -11.954 -8.396 1.00 82.25 82 VAL A CA 1
ATOM 644 C C . VAL A 1 82 ? -8.014 -11.946 -7.502 1.00 82.25 82 VAL A C 1
ATOM 646 O O . VAL A 1 82 ? -9.097 -12.350 -7.927 1.00 82.25 82 VAL A O 1
ATOM 649 N N . ARG A 1 83 ? -7.883 -11.473 -6.258 1.00 74.38 83 ARG A N 1
ATOM 650 C CA . ARG A 1 83 ? -9.014 -11.412 -5.314 1.00 74.38 83 ARG A CA 1
ATOM 651 C C . ARG A 1 83 ? -9.671 -10.025 -5.326 1.00 74.38 83 ARG A C 1
ATOM 653 O O . ARG A 1 83 ? -9.019 -9.024 -5.051 1.00 74.38 83 ARG A O 1
ATOM 660 N N . GLY A 1 84 ? -10.979 -9.939 -5.573 1.00 67.69 84 GLY A N 1
ATOM 661 C CA . GLY A 1 84 ? -11.761 -8.699 -5.415 1.00 67.69 84 GLY A CA 1
ATOM 662 C C . GLY A 1 84 ? -11.717 -7.713 -6.596 1.00 67.69 84 GLY A C 1
ATOM 663 O O . GLY A 1 84 ? -11.327 -8.048 -7.711 1.00 67.69 84 GLY A O 1
ATOM 664 N N . LYS A 1 85 ? -12.175 -6.470 -6.365 1.00 64.94 85 LYS A N 1
ATOM 665 C CA . LYS A 1 85 ? -12.333 -5.436 -7.409 1.00 64.94 85 LYS A CA 1
ATOM 666 C C . LYS A 1 85 ? -10.983 -4.824 -7.823 1.00 64.94 85 LYS A C 1
ATOM 668 O O . LYS A 1 85 ? -10.618 -3.765 -7.324 1.00 64.94 85 LYS A O 1
ATOM 673 N N . GLY A 1 86 ? -10.264 -5.509 -8.715 1.00 67.50 86 GLY A N 1
ATOM 674 C CA . GLY A 1 86 ? -9.394 -5.026 -9.810 1.00 67.50 86 GLY A CA 1
ATOM 675 C C . GLY A 1 86 ? -8.560 -3.734 -9.707 1.00 67.50 86 GLY A C 1
ATOM 676 O O . GLY A 1 86 ? -8.173 -3.207 -10.751 1.00 67.50 86 GLY A O 1
ATOM 677 N N . ARG A 1 87 ? -8.274 -3.173 -8.525 1.00 82.31 87 ARG A N 1
ATOM 678 C CA . ARG A 1 87 ? -7.408 -1.988 -8.409 1.00 82.31 87 ARG A CA 1
ATOM 679 C C . ARG A 1 87 ? -5.984 -2.353 -8.817 1.00 82.31 87 ARG A C 1
ATOM 681 O O . ARG A 1 87 ? -5.406 -3.299 -8.284 1.00 82.31 87 ARG A O 1
ATOM 688 N N . LYS A 1 88 ? -5.429 -1.581 -9.747 1.00 87.62 88 LYS A N 1
ATOM 689 C CA . LYS A 1 88 ? -4.056 -1.729 -10.231 1.00 87.62 88 LYS A CA 1
ATOM 690 C C . LYS A 1 88 ? -3.113 -0.849 -9.420 1.00 87.62 88 LYS A C 1
ATOM 692 O O . LYS A 1 88 ? -3.475 0.264 -9.035 1.00 87.62 88 LYS A O 1
ATOM 697 N N . CYS A 1 89 ? -1.909 -1.343 -9.170 1.00 88.38 89 CYS A N 1
ATOM 698 C CA . CYS A 1 89 ? -0.839 -0.559 -8.579 1.00 88.38 89 CYS A CA 1
ATOM 699 C C . CYS A 1 89 ? -0.469 0.594 -9.522 1.00 88.38 89 CYS A C 1
ATOM 701 O O . CYS A 1 89 ? -0.254 0.380 -10.714 1.00 88.38 89 CYS A O 1
ATOM 703 N N . SER A 1 90 ? -0.358 1.815 -8.998 1.00 85.94 90 SER A N 1
ATOM 704 C CA . SER A 1 90 ? 0.060 2.991 -9.776 1.00 85.94 90 SER A CA 1
ATOM 705 C C . SER A 1 90 ? 1.521 2.925 -10.241 1.00 85.94 90 SER A C 1
ATOM 707 O O . SER A 1 90 ? 1.902 3.684 -11.132 1.00 85.94 90 SER A O 1
ATOM 709 N N . ILE A 1 91 ? 2.318 2.026 -9.649 1.00 90.00 91 ILE A N 1
ATOM 710 C CA . ILE A 1 91 ? 3.738 1.837 -9.946 1.00 90.00 91 ILE A CA 1
ATOM 711 C C . ILE A 1 91 ? 3.915 0.782 -11.042 1.00 90.00 91 ILE A C 1
ATOM 713 O O . ILE A 1 91 ? 4.2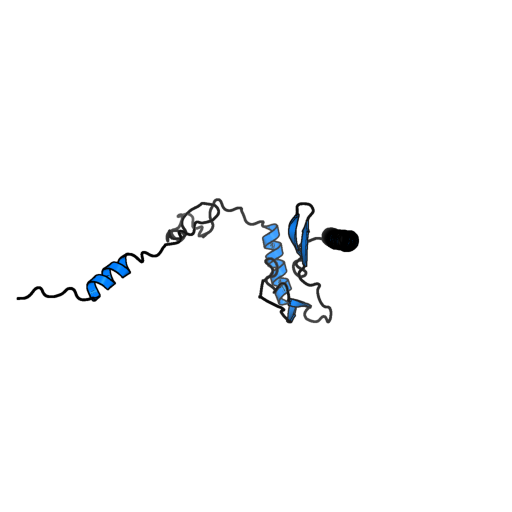02 1.128 -12.186 1.00 90.00 91 ILE A O 1
ATOM 717 N N . CYS A 1 92 ? 3.665 -0.493 -10.730 1.00 89.38 92 CYS A N 1
ATOM 718 C CA . CYS A 1 92 ? 3.885 -1.597 -11.671 1.00 89.38 92 CYS A CA 1
ATOM 719 C C . CYS A 1 92 ? 2.685 -1.921 -12.577 1.00 89.38 92 CYS A C 1
ATOM 721 O O . CYS A 1 92 ? 2.824 -2.693 -13.520 1.00 89.38 92 CYS A O 1
ATOM 723 N N . GLY A 1 93 ? 1.495 -1.372 -12.310 1.00 88.94 93 GLY A N 1
ATOM 724 C CA . GLY A 1 93 ? 0.286 -1.643 -13.099 1.00 88.94 93 GLY A CA 1
ATOM 725 C C . GLY A 1 93 ? -0.385 -2.999 -12.840 1.00 88.94 93 GLY A C 1
ATOM 726 O O . GLY A 1 93 ? -1.472 -3.237 -13.371 1.00 88.94 93 GLY A O 1
ATOM 727 N N . LEU A 1 94 ? 0.205 -3.870 -12.015 1.00 90.31 94 LEU A N 1
ATOM 728 C CA . LEU A 1 94 ? -0.372 -5.169 -11.656 1.00 90.31 94 LEU A CA 1
ATOM 729 C C . LEU A 1 94 ? -1.502 -5.024 -10.622 1.00 90.31 94 LEU A C 1
ATOM 731 O O . LEU A 1 94 ? -1.538 -4.029 -9.889 1.00 90.31 94 LEU A O 1
ATOM 735 N N . PRO A 1 95 ? -2.440 -5.985 -10.531 1.00 89.50 95 PRO A N 1
ATOM 736 C CA . PRO A 1 95 ? -3.489 -5.942 -9.519 1.00 89.50 95 PRO A CA 1
ATOM 737 C C . PRO A 1 95 ? -2.904 -5.993 -8.100 1.00 89.50 95 PRO A C 1
ATOM 739 O O . PRO A 1 95 ? -2.026 -6.797 -7.799 1.00 89.50 95 PRO A O 1
ATOM 742 N N . ILE A 1 96 ? -3.412 -5.136 -7.213 1.00 88.31 96 ILE A N 1
ATOM 743 C CA . ILE A 1 96 ? -2.919 -5.001 -5.831 1.00 88.31 96 ILE A CA 1
ATOM 744 C C . ILE A 1 96 ? -3.126 -6.295 -5.033 1.00 88.31 96 ILE A C 1
ATOM 746 O O . ILE A 1 96 ? -2.282 -6.688 -4.238 1.00 88.31 96 ILE A O 1
ATOM 750 N N . THR A 1 97 ? -4.256 -6.953 -5.259 1.00 87.12 97 THR A N 1
ATOM 751 C CA . THR A 1 97 ? -4.721 -8.139 -4.531 1.00 87.12 97 THR A CA 1
ATOM 752 C C . THR A 1 97 ? -4.452 -9.440 -5.288 1.00 87.12 97 THR A C 1
ATOM 754 O O . THR A 1 97 ? -5.172 -10.423 -5.099 1.00 87.12 97 THR A O 1
ATOM 757 N N . ALA A 1 98 ? -3.468 -9.424 -6.187 1.00 86.88 98 ALA A N 1
ATOM 758 C CA . ALA A 1 98 ? -3.008 -10.618 -6.873 1.00 86.88 98 ALA A CA 1
ATOM 759 C C . ALA A 1 98 ? -1.869 -11.296 -6.115 1.00 86.88 98 ALA A C 1
ATOM 761 O O . ALA A 1 98 ? -1.002 -10.626 -5.548 1.00 86.88 98 ALA A O 1
ATOM 762 N N . ASP A 1 99 ? -1.847 -12.621 -6.199 1.00 87.62 99 ASP A N 1
ATOM 763 C CA . ASP A 1 99 ? -0.658 -13.407 -5.889 1.00 87.62 99 ASP A CA 1
ATOM 764 C C . ASP A 1 99 ? 0.362 -13.195 -7.018 1.00 87.62 99 ASP A C 1
ATOM 766 O O . ASP A 1 99 ? 0.026 -13.319 -8.199 1.00 87.62 99 ASP A O 1
ATOM 770 N N . LEU A 1 100 ? 1.592 -12.826 -6.667 1.00 90.06 100 LEU A N 1
ATOM 771 C CA . LEU A 1 100 ? 2.648 -12.506 -7.625 1.00 90.06 100 LEU A CA 1
ATOM 772 C C . LEU A 1 100 ? 3.783 -13.513 -7.494 1.00 90.06 100 LEU A C 1
ATOM 774 O O . LEU A 1 100 ? 4.177 -13.873 -6.384 1.00 90.06 100 LEU A O 1
ATOM 778 N N . ARG A 1 101 ? 4.321 -13.946 -8.629 1.00 90.19 101 ARG A N 1
ATOM 779 C CA . ARG A 1 101 ? 5.426 -14.901 -8.698 1.00 90.19 101 ARG A CA 1
ATOM 780 C C . ARG A 1 101 ? 6.376 -14.500 -9.816 1.00 90.19 101 ARG A C 1
ATOM 782 O O . ARG A 1 101 ? 5.932 -14.058 -10.873 1.00 90.19 101 ARG A O 1
ATOM 789 N N . GLU A 1 102 ? 7.673 -14.644 -9.601 1.00 87.62 102 GLU A N 1
ATOM 790 C CA . GLU A 1 102 ? 8.656 -14.357 -10.644 1.00 87.62 102 GLU A CA 1
ATOM 791 C C . GLU A 1 102 ? 8.687 -15.484 -11.690 1.00 87.62 102 GLU A C 1
ATOM 793 O O . GLU A 1 102 ? 8.587 -16.671 -11.365 1.00 87.62 102 GLU A O 1
ATOM 798 N N . MET A 1 103 ? 8.780 -15.126 -12.971 1.00 84.75 103 MET A N 1
ATOM 799 C CA . MET A 1 103 ? 8.833 -16.101 -14.058 1.00 84.75 103 MET A CA 1
ATOM 800 C C . MET A 1 103 ? 10.104 -16.952 -13.947 1.00 84.75 103 MET A C 1
ATOM 802 O O . MET A 1 103 ? 11.207 -16.424 -13.864 1.00 84.75 103 MET A O 1
ATOM 806 N N . GLY A 1 104 ? 9.946 -18.277 -13.957 1.00 82.81 104 GLY A N 1
ATOM 807 C CA . GLY A 1 104 ? 11.061 -19.219 -13.808 1.00 82.81 104 GLY A CA 1
ATOM 808 C C . GLY A 1 104 ? 11.499 -19.484 -12.362 1.00 82.81 104 GLY A C 1
ATOM 809 O O . GLY A 1 104 ? 12.370 -20.318 -12.150 1.00 82.81 104 GLY A O 1
ATOM 810 N N . SER A 1 105 ? 10.877 -18.839 -11.372 1.00 80.75 105 SER A N 1
ATOM 811 C CA . SER A 1 105 ? 11.108 -19.089 -9.945 1.00 80.75 105 SER A CA 1
ATOM 812 C C . SER A 1 105 ? 9.850 -19.663 -9.304 1.00 80.75 105 SER A C 1
ATOM 814 O O . SER A 1 105 ? 8.755 -19.287 -9.707 1.00 80.75 105 SER A O 1
ATOM 816 N N . ASP A 1 106 ? 9.969 -20.556 -8.318 1.00 80.81 106 ASP A N 1
ATOM 817 C CA . ASP A 1 106 ? 8.851 -21.004 -7.460 1.00 80.81 106 ASP A CA 1
ATOM 818 C C . ASP A 1 106 ? 8.560 -20.046 -6.293 1.00 80.81 106 ASP A C 1
ATOM 820 O O . ASP A 1 106 ? 7.648 -20.275 -5.498 1.00 80.81 106 ASP A O 1
ATOM 824 N N . ILE A 1 107 ? 9.309 -18.947 -6.195 1.00 83.44 107 ILE A N 1
ATOM 825 C CA . ILE A 1 107 ? 9.208 -18.000 -5.087 1.00 83.44 107 ILE A CA 1
ATOM 826 C C . ILE A 1 107 ? 8.055 -17.020 -5.328 1.00 83.44 107 ILE A C 1
ATOM 828 O O . ILE A 1 107 ? 7.999 -16.307 -6.334 1.00 83.44 107 ILE A O 1
ATOM 832 N N . TYR A 1 108 ? 7.144 -16.956 -4.358 1.00 86.56 108 TYR A N 1
ATOM 833 C CA . TYR A 1 108 ? 6.088 -15.951 -4.314 1.00 86.56 108 TYR A CA 1
ATOM 834 C C . TYR A 1 108 ? 6.642 -14.615 -3.826 1.00 86.56 108 TYR A C 1
ATOM 836 O O . TYR A 1 108 ? 7.322 -14.537 -2.802 1.00 86.56 108 TYR A O 1
ATOM 844 N N . MET A 1 109 ? 6.306 -13.548 -4.545 1.00 86.94 109 MET A N 1
ATOM 845 C CA . MET A 1 109 ? 6.604 -12.189 -4.119 1.00 86.94 109 MET A CA 1
ATOM 846 C C . MET A 1 109 ? 5.617 -11.762 -3.032 1.00 86.94 109 MET A C 1
ATOM 848 O O . MET A 1 109 ? 4.453 -12.172 -3.013 1.00 86.94 109 MET A O 1
ATOM 852 N N . VAL A 1 110 ? 6.065 -10.872 -2.149 1.00 85.19 110 VAL A N 1
ATOM 853 C CA . VAL A 1 110 ? 5.184 -10.226 -1.172 1.00 85.19 110 VAL A CA 1
ATOM 854 C C . VAL A 1 110 ? 4.075 -9.473 -1.912 1.00 85.19 110 VAL A C 1
ATOM 856 O O . VAL A 1 110 ? 4.337 -8.826 -2.920 1.00 85.19 110 VAL A O 1
ATOM 859 N N . SER A 1 111 ? 2.834 -9.526 -1.428 1.00 85.75 111 SER A N 1
ATOM 860 C CA . SER A 1 111 ? 1.736 -8.754 -2.018 1.00 85.75 111 SER A CA 1
ATOM 861 C C . SER A 1 111 ? 1.944 -7.243 -1.861 1.00 85.75 111 SER A C 1
ATOM 863 O O . SER A 1 111 ? 2.654 -6.772 -0.972 1.00 85.75 111 SER A O 1
ATOM 865 N N . HIS A 1 112 ? 1.253 -6.458 -2.691 1.00 90.31 112 HIS A N 1
ATOM 866 C CA . HIS A 1 112 ? 1.178 -5.014 -2.491 1.00 90.31 112 HIS A CA 1
ATOM 867 C C . HIS A 1 112 ? 0.612 -4.700 -1.108 1.00 90.31 112 HIS A C 1
ATOM 869 O O . HIS A 1 112 ? -0.473 -5.161 -0.745 1.00 90.31 112 HIS A O 1
ATOM 875 N N . GLU A 1 113 ? 1.321 -3.867 -0.354 1.00 89.50 113 GLU A N 1
ATOM 876 C CA . GLU A 1 113 ? 0.962 -3.577 1.026 1.00 89.50 113 GLU A CA 1
ATOM 877 C C . GLU A 1 113 ? 0.720 -2.081 1.217 1.00 89.50 113 GLU A C 1
ATOM 879 O O . GLU A 1 113 ? 1.496 -1.234 0.776 1.00 89.50 113 GLU A O 1
ATOM 884 N N . ARG A 1 114 ? -0.396 -1.750 1.874 1.00 89.75 114 ARG A N 1
ATOM 885 C CA . ARG A 1 114 ? -0.708 -0.379 2.271 1.00 89.75 114 ARG A CA 1
ATOM 886 C C . ARG A 1 114 ? -0.212 -0.122 3.686 1.00 89.75 114 ARG A C 1
ATOM 888 O O . ARG A 1 114 ? -0.524 -0.887 4.609 1.00 89.75 114 ARG A O 1
ATOM 895 N N . PHE A 1 115 ? 0.451 1.013 3.842 1.00 90.19 115 PHE A N 1
ATOM 896 C CA . PHE A 1 115 ? 0.907 1.561 5.106 1.00 90.19 115 PHE A CA 1
ATOM 897 C C . PHE A 1 115 ? 0.357 2.967 5.317 1.00 90.19 115 PHE A C 1
ATOM 899 O O . PHE A 1 115 ? -0.158 3.612 4.402 1.00 90.19 115 PHE A O 1
ATOM 906 N N . TYR A 1 116 ? 0.472 3.417 6.557 1.00 87.94 116 TYR A N 1
ATOM 907 C CA . TYR A 1 116 ? 0.343 4.816 6.919 1.00 87.94 116 TYR A CA 1
ATOM 908 C C . TYR A 1 116 ? 1.665 5.232 7.550 1.00 87.94 116 TYR A C 1
ATOM 910 O O . TYR A 1 116 ? 2.149 4.528 8.447 1.00 87.94 116 TYR A O 1
ATOM 918 N N . ASP A 1 117 ? 2.246 6.323 7.076 1.00 85.06 117 ASP A N 1
ATOM 919 C CA . ASP A 1 117 ? 3.462 6.886 7.661 1.00 85.06 117 ASP A CA 1
ATOM 920 C C . ASP A 1 117 ? 3.168 7.548 9.027 1.00 85.06 117 ASP A C 1
ATOM 922 O O . ASP A 1 117 ? 2.089 7.366 9.616 1.00 85.06 117 ASP A O 1
ATOM 926 N N . LYS A 1 118 ? 4.154 8.270 9.570 1.00 82.19 118 LYS A N 1
ATOM 927 C CA . LYS A 1 118 ? 4.039 8.985 10.853 1.00 82.19 118 LYS A CA 1
ATOM 928 C C . LYS A 1 118 ? 2.998 10.114 10.788 1.00 82.19 118 LYS A C 1
ATOM 930 O O . LYS A 1 118 ? 2.280 10.323 11.765 1.00 82.19 118 LYS A O 1
ATOM 935 N N . ASP A 1 119 ? 2.830 10.729 9.619 1.00 85.00 119 ASP A N 1
ATOM 936 C CA . ASP A 1 119 ? 1.900 11.836 9.357 1.00 85.00 119 ASP A CA 1
ATOM 937 C C . ASP A 1 119 ? 0.504 11.368 8.910 1.00 85.00 119 ASP A C 1
ATOM 939 O O . ASP A 1 119 ? -0.374 12.171 8.595 1.00 85.00 119 ASP A O 1
ATOM 943 N N . LYS A 1 120 ? 0.256 10.051 8.939 1.00 81.25 120 LYS A N 1
ATOM 944 C CA . LYS A 1 120 ? -0.990 9.399 8.499 1.00 81.25 120 LYS A CA 1
ATOM 945 C C . LYS A 1 120 ? -1.265 9.539 6.999 1.00 81.25 120 LYS A C 1
ATOM 947 O O . LYS A 1 120 ? -2.396 9.284 6.567 1.00 81.25 120 LYS A O 1
ATOM 952 N N . HIS A 1 121 ? -0.263 9.848 6.183 1.00 84.50 121 HIS A N 1
ATOM 953 C CA . HIS A 1 121 ? -0.387 9.711 4.740 1.00 84.50 121 HIS A CA 1
ATOM 954 C C . HIS A 1 121 ? -0.328 8.238 4.357 1.00 84.50 121 HIS A C 1
ATOM 956 O O . HIS A 1 121 ? 0.416 7.438 4.926 1.00 84.50 121 HIS A O 1
ATOM 962 N N . SER A 1 122 ? -1.164 7.850 3.394 1.00 84.75 122 SER A N 1
ATOM 963 C CA . SER A 1 122 ? -1.172 6.469 2.939 1.00 84.75 122 SER A CA 1
ATOM 964 C C . SER A 1 122 ? -0.083 6.224 1.911 1.00 84.75 122 SER A C 1
ATOM 966 O O . SER A 1 122 ? -0.134 6.795 0.821 1.00 84.75 122 SER A O 1
ATOM 968 N N . VAL A 1 123 ? 0.808 5.297 2.229 1.00 86.25 123 VAL A N 1
ATOM 969 C CA . VAL A 1 123 ? 1.910 4.871 1.369 1.00 86.25 123 VAL A CA 1
ATOM 970 C C . VAL A 1 123 ? 1.617 3.460 0.864 1.00 86.25 123 VAL A C 1
ATOM 972 O O . VAL A 1 123 ? 1.107 2.614 1.603 1.00 86.25 123 VAL A O 1
ATOM 975 N N . TRP A 1 124 ? 1.894 3.207 -0.413 1.00 87.12 124 TRP A N 1
ATOM 976 C CA . TRP A 1 124 ? 1.767 1.882 -1.017 1.00 87.12 124 TRP A CA 1
ATOM 977 C C . TRP A 1 124 ? 3.145 1.326 -1.346 1.00 87.12 124 TRP A C 1
ATOM 979 O O . TRP A 1 124 ? 3.907 1.939 -2.095 1.00 87.12 124 TRP A O 1
ATOM 989 N N . TYR A 1 125 ? 3.426 0.141 -0.818 1.00 90.69 125 TYR A N 1
ATOM 990 C CA . TYR A 1 125 ? 4.577 -0.649 -1.213 1.00 90.69 125 TYR A CA 1
ATOM 991 C C . TYR A 1 125 ? 4.248 -1.471 -2.461 1.00 90.69 125 TYR A C 1
ATOM 993 O O . TYR A 1 125 ? 3.232 -2.178 -2.514 1.00 90.69 125 TYR A O 1
ATOM 1001 N N . CYS A 1 126 ? 5.117 -1.373 -3.466 1.00 90.88 126 CYS A N 1
ATOM 1002 C CA . CYS A 1 126 ? 5.088 -2.195 -4.662 1.00 90.88 126 CYS A CA 1
ATOM 1003 C C . CYS A 1 126 ? 6.259 -3.191 -4.642 1.00 90.88 126 CYS A C 1
ATOM 1005 O O . CYS A 1 126 ? 7.405 -2.760 -4.763 1.00 90.88 126 CYS A O 1
ATOM 1007 N N . PRO A 1 127 ? 5.997 -4.509 -4.589 1.00 89.31 127 PRO A N 1
ATOM 1008 C CA . PRO A 1 127 ? 7.044 -5.533 -4.569 1.00 89.31 127 PRO A CA 1
ATOM 1009 C C . PRO A 1 127 ? 7.836 -5.600 -5.882 1.00 89.31 127 PRO A C 1
ATOM 1011 O O . PRO A 1 127 ? 8.972 -6.039 -5.895 1.00 89.31 127 PRO A O 1
ATOM 1014 N N . VAL A 1 128 ? 7.244 -5.153 -6.995 1.00 88.88 128 VAL A N 1
ATOM 1015 C CA . VAL A 1 128 ? 7.892 -5.133 -8.319 1.00 88.88 128 VAL A CA 1
ATOM 1016 C C . VAL A 1 128 ? 8.661 -3.835 -8.552 1.00 88.88 128 VAL A C 1
ATOM 1018 O O . VAL A 1 128 ? 9.604 -3.789 -9.333 1.00 88.88 128 VAL A O 1
ATOM 1021 N N . GLY A 1 129 ? 8.215 -2.744 -7.932 1.00 84.81 129 GLY A N 1
ATOM 1022 C CA . GLY A 1 129 ? 8.851 -1.440 -8.057 1.00 84.81 129 GLY A CA 1
ATOM 1023 C C . GLY A 1 129 ? 9.965 -1.222 -7.046 1.00 84.81 129 GLY A C 1
ATOM 1024 O O . GLY A 1 129 ? 10.855 -0.436 -7.342 1.00 84.81 129 GLY A O 1
ATOM 1025 N N . GLU A 1 130 ? 9.909 -1.903 -5.894 1.00 82.38 130 GLU A N 1
ATOM 1026 C CA . GLU A 1 130 ? 10.812 -1.691 -4.751 1.00 82.38 130 GLU A CA 1
ATOM 1027 C C . GLU A 1 130 ? 10.953 -0.196 -4.437 1.00 82.38 130 GLU A C 1
ATOM 1029 O O . GLU A 1 130 ? 12.027 0.331 -4.179 1.00 82.38 130 GLU A O 1
ATOM 1034 N N . ASN A 1 131 ? 9.823 0.512 -4.502 1.00 81.94 131 ASN A N 1
ATOM 1035 C CA . ASN A 1 131 ? 9.760 1.969 -4.413 1.00 81.94 131 ASN A CA 1
ATOM 1036 C C . ASN A 1 131 ? 10.012 2.514 -3.000 1.00 81.94 131 ASN A C 1
ATOM 1038 O O . ASN A 1 131 ? 9.910 3.717 -2.794 1.00 81.94 131 ASN A O 1
ATOM 1042 N N . ILE A 1 132 ? 10.247 1.623 -2.040 1.00 83.12 132 ILE A N 1
ATOM 1043 C CA . ILE A 1 132 ? 10.520 1.904 -0.635 1.00 83.12 132 ILE A CA 1
ATOM 1044 C C . ILE A 1 132 ? 11.730 1.047 -0.271 1.00 83.12 132 ILE A C 1
ATOM 1046 O O . ILE A 1 132 ? 11.743 -0.148 -0.588 1.00 83.12 132 ILE A O 1
ATOM 1050 N N . GLY A 1 133 ? 12.727 1.644 0.383 1.00 82.50 133 GLY A N 1
ATOM 1051 C CA . GLY A 1 133 ? 13.898 0.912 0.864 1.00 82.50 133 GLY A CA 1
ATOM 1052 C C . GLY A 1 133 ? 13.521 -0.137 1.915 1.00 82.50 133 GLY A C 1
ATOM 1053 O O . GLY A 1 133 ? 12.522 0.004 2.619 1.00 82.50 133 GLY A O 1
ATOM 1054 N N . THR A 1 134 ? 14.327 -1.191 2.054 1.00 83.50 134 THR A N 1
ATOM 1055 C CA . THR A 1 134 ? 14.055 -2.293 2.997 1.00 83.50 134 THR A CA 1
ATOM 1056 C C . THR A 1 134 ? 13.925 -1.813 4.444 1.00 83.50 134 THR A C 1
ATOM 1058 O O . THR A 1 134 ? 12.968 -2.189 5.116 1.00 83.50 134 THR A O 1
ATOM 1061 N N . GLY A 1 135 ? 14.811 -0.917 4.893 1.00 87.38 135 GLY A N 1
ATOM 1062 C CA . GLY A 1 135 ? 14.744 -0.336 6.240 1.00 87.38 135 GLY A CA 1
ATOM 1063 C C . GLY A 1 135 ? 13.462 0.469 6.481 1.00 87.38 135 GLY A C 1
ATOM 1064 O O . GLY A 1 135 ? 12.760 0.247 7.464 1.00 87.38 135 GLY A O 1
ATOM 1065 N N . GLU A 1 136 ? 13.084 1.338 5.541 1.00 88.19 136 GLU A N 1
ATOM 1066 C CA . GLU A 1 136 ? 11.844 2.121 5.640 1.00 88.19 136 GLU A CA 1
ATOM 1067 C C . GLU A 1 136 ? 10.596 1.216 5.628 1.00 88.19 136 GLU A C 1
ATOM 1069 O O . GLU A 1 136 ? 9.637 1.439 6.371 1.00 88.19 136 GLU A O 1
ATOM 1074 N N . LEU A 1 137 ? 10.608 0.143 4.832 1.00 88.88 137 LEU A N 1
ATOM 1075 C CA . LEU A 1 137 ? 9.522 -0.834 4.803 1.00 88.88 137 LEU A CA 1
ATOM 1076 C C . LEU A 1 137 ? 9.349 -1.547 6.155 1.00 88.88 137 LEU A C 1
ATOM 1078 O O . LEU A 1 137 ? 8.216 -1.758 6.601 1.00 88.88 137 LEU A O 1
ATOM 1082 N N . GLU A 1 138 ? 10.446 -1.914 6.816 1.00 90.62 138 GLU A N 1
ATOM 1083 C CA . GLU A 1 138 ? 10.426 -2.534 8.147 1.00 90.62 138 GLU A CA 1
ATOM 1084 C C . GLU A 1 138 ? 9.902 -1.575 9.223 1.00 90.62 138 GLU A C 1
ATOM 1086 O O . GLU A 1 138 ? 9.069 -1.966 10.054 1.00 90.62 138 GLU A O 1
ATOM 1091 N N . GLU A 1 139 ? 10.290 -0.299 9.164 1.00 91.19 139 GLU A N 1
ATOM 1092 C CA . GLU A 1 139 ? 9.730 0.740 10.033 1.00 91.19 139 GLU A CA 1
ATOM 1093 C C . GLU A 1 139 ? 8.212 0.872 9.845 1.00 91.19 139 GLU A C 1
ATOM 1095 O O . GLU A 1 139 ? 7.447 0.868 10.816 1.00 91.19 139 GLU A O 1
ATOM 1100 N N . LEU A 1 140 ? 7.743 0.924 8.594 1.00 91.00 140 LEU A N 1
ATOM 1101 C CA . LEU A 1 140 ? 6.318 1.030 8.273 1.00 91.00 140 LEU A CA 1
ATOM 1102 C C . LEU A 1 140 ? 5.518 -0.196 8.737 1.00 91.00 140 LEU A C 1
ATOM 1104 O O . LEU A 1 140 ? 4.387 -0.045 9.225 1.00 91.00 140 LEU A O 1
ATOM 1108 N N . ARG A 1 141 ? 6.093 -1.400 8.629 1.00 92.69 141 ARG A N 1
ATOM 1109 C CA . ARG A 1 141 ? 5.504 -2.641 9.164 1.00 92.69 141 ARG A CA 1
ATOM 1110 C C . ARG A 1 141 ? 5.405 -2.608 10.681 1.00 92.69 141 ARG A C 1
ATOM 1112 O O . ARG A 1 141 ? 4.334 -2.900 11.215 1.00 92.69 141 ARG A O 1
ATOM 1119 N N . THR A 1 142 ? 6.457 -2.159 11.356 1.00 93.00 142 THR A N 1
ATOM 1120 C CA . THR A 1 142 ? 6.469 -1.993 12.815 1.00 93.00 142 THR A CA 1
ATOM 1121 C C . THR A 1 142 ? 5.398 -0.995 13.262 1.00 93.00 142 THR A C 1
ATOM 1123 O O . THR A 1 142 ? 4.580 -1.294 14.132 1.00 93.00 142 THR A O 1
ATOM 1126 N N . LEU A 1 143 ? 5.299 0.163 12.598 1.00 91.62 143 LEU A N 1
ATOM 1127 C CA . LEU A 1 143 ? 4.253 1.157 12.870 1.00 91.62 143 LEU A CA 1
ATOM 1128 C C . LEU A 1 143 ? 2.843 0.605 12.624 1.00 91.62 143 LEU A C 1
ATOM 1130 O O . LEU A 1 143 ? 1.905 0.905 13.369 1.00 91.62 143 LEU A O 1
ATOM 1134 N N . LYS A 1 144 ? 2.655 -0.186 11.563 1.00 93.25 144 LYS A N 1
ATOM 1135 C CA . LYS A 1 144 ? 1.375 -0.838 11.258 1.00 93.25 144 LYS A CA 1
ATOM 1136 C C . LYS A 1 144 ? 0.981 -1.836 12.346 1.00 93.25 144 LYS A C 1
ATOM 1138 O O . LYS A 1 144 ? -0.176 -1.802 12.771 1.00 93.25 144 LYS A O 1
ATOM 1143 N N . GLU A 1 145 ? 1.917 -2.649 12.823 1.00 94.62 145 GLU A N 1
ATOM 1144 C CA . GLU A 1 145 ? 1.661 -3.611 13.895 1.00 94.62 145 GLU A CA 1
ATOM 1145 C C . GLU A 1 145 ? 1.357 -2.916 15.226 1.00 94.62 145 GLU A C 1
ATOM 1147 O O . GLU A 1 145 ? 0.336 -3.216 15.845 1.00 94.62 145 GLU A O 1
ATOM 1152 N N . ASN A 1 146 ? 2.136 -1.900 15.608 1.00 93.44 146 ASN A N 1
ATOM 1153 C CA . ASN A 1 146 ? 1.887 -1.114 16.822 1.00 93.44 146 ASN A CA 1
ATOM 1154 C C . ASN A 1 146 ? 0.480 -0.499 16.825 1.00 93.44 146 ASN A C 1
ATOM 1156 O O . ASN A 1 146 ? -0.242 -0.561 17.821 1.00 93.44 146 ASN A O 1
ATOM 1160 N N . ARG A 1 147 ? 0.031 0.035 15.680 1.00 91.25 147 ARG A N 1
ATOM 1161 C CA . ARG A 1 147 ? -1.342 0.547 15.532 1.00 91.25 147 ARG A CA 1
ATOM 1162 C C . ARG A 1 147 ? -2.394 -0.550 15.668 1.00 91.25 147 ARG A C 1
ATOM 1164 O O . ARG A 1 147 ? -3.441 -0.301 16.265 1.00 91.25 147 ARG A O 1
ATOM 1171 N N . ARG A 1 148 ? -2.144 -1.746 15.125 1.00 93.94 148 ARG A N 1
ATOM 1172 C CA . ARG A 1 148 ? -3.054 -2.895 15.253 1.00 93.94 148 ARG A CA 1
ATOM 1173 C C . ARG A 1 148 ? -3.194 -3.316 16.716 1.00 93.94 148 ARG A C 1
ATOM 1175 O O . ARG A 1 148 ? -4.317 -3.484 17.191 1.00 93.94 148 ARG A O 1
ATOM 1182 N N . GLN A 1 149 ? -2.074 -3.430 17.427 1.00 95.94 149 GLN A N 1
ATOM 1183 C CA . GLN A 1 149 ? -2.046 -3.773 18.850 1.00 95.94 149 GLN A CA 1
ATOM 1184 C C . GLN A 1 149 ? -2.763 -2.718 19.693 1.00 95.94 149 GLN A C 1
ATOM 1186 O O . GLN A 1 149 ? -3.605 -3.061 20.522 1.00 95.94 149 GLN A O 1
ATOM 1191 N N . GLU A 1 150 ? -2.528 -1.436 19.414 1.00 94.69 150 GLU A N 1
ATOM 1192 C CA . GLU A 1 150 ? -3.194 -0.338 20.112 1.00 94.69 150 GLU A CA 1
ATOM 1193 C C . GLU A 1 150 ? -4.713 -0.349 19.904 1.00 94.69 150 GLU A C 1
ATOM 1195 O O . GLU A 1 150 ? -5.489 -0.209 20.852 1.00 94.69 150 GLU A O 1
ATOM 1200 N N . GLN A 1 151 ? -5.165 -0.570 18.667 1.00 94.44 151 GLN A N 1
ATOM 1201 C CA . GLN A 1 151 ? -6.591 -0.716 18.372 1.00 94.44 151 GLN A CA 1
ATOM 1202 C C . GLN A 1 151 ? -7.199 -1.912 19.109 1.00 94.44 151 GLN A C 1
ATOM 1204 O O . GLN A 1 151 ? -8.316 -1.812 19.621 1.00 94.44 151 GLN A O 1
ATOM 1209 N N . GLN A 1 152 ? -6.481 -3.034 19.186 1.00 96.00 152 GLN A N 1
ATOM 1210 C CA . GLN A 1 152 ? -6.945 -4.210 19.915 1.00 96.00 152 GLN A CA 1
ATOM 1211 C C . GLN A 1 152 ? -7.020 -3.949 21.424 1.00 96.00 152 GLN A C 1
ATOM 1213 O O . GLN A 1 152 ? -8.007 -4.328 22.056 1.00 96.00 152 GLN A O 1
ATOM 1218 N N . ARG A 1 153 ? -6.029 -3.251 21.991 1.00 96.75 153 ARG A N 1
ATOM 1219 C CA . ARG A 1 153 ? -6.015 -2.834 23.398 1.00 96.75 153 ARG A CA 1
ATOM 1220 C C . ARG A 1 153 ? -7.240 -1.984 23.731 1.00 96.75 153 ARG A C 1
ATOM 1222 O O . ARG A 1 153 ? -7.988 -2.349 24.634 1.00 96.75 153 ARG A O 1
ATOM 1229 N N . LYS A 1 154 ? -7.511 -0.942 22.936 1.00 95.75 154 LYS A N 1
ATOM 1230 C CA . LYS A 1 154 ? -8.697 -0.079 23.100 1.00 95.75 154 LYS A CA 1
ATOM 1231 C C . LYS A 1 154 ? -10.008 -0.858 22.999 1.00 95.75 154 LYS A C 1
ATOM 1233 O O . LYS A 1 154 ? -10.913 -0.651 23.800 1.00 95.75 154 LYS A O 1
ATOM 1238 N N . LYS A 1 155 ? -10.113 -1.791 22.043 1.00 96.06 155 LYS A N 1
ATOM 1239 C CA . LYS A 1 155 ? -11.289 -2.672 21.917 1.00 96.06 155 LYS A CA 1
ATOM 1240 C C . LYS A 1 155 ? -11.488 -3.536 23.162 1.00 96.06 155 LYS A C 1
ATOM 1242 O O . LYS A 1 155 ? -12.617 -3.686 23.620 1.00 96.06 155 LYS A O 1
ATOM 1247 N N . ASN A 1 156 ? -10.414 -4.109 23.700 1.00 96.00 156 ASN A N 1
ATOM 1248 C CA . ASN A 1 156 ? -10.474 -4.948 24.896 1.00 96.00 156 ASN A CA 1
ATOM 1249 C C . ASN A 1 156 ? -10.841 -4.130 26.142 1.00 96.00 156 ASN A C 1
ATOM 1251 O O . ASN A 1 156 ? -11.658 -4.577 26.942 1.00 96.00 156 ASN A O 1
ATOM 1255 N N . GLU A 1 157 ? -10.282 -2.930 26.288 1.00 96.75 157 GLU A N 1
ATOM 1256 C CA . GLU A 1 157 ? -10.613 -2.002 27.371 1.00 96.75 157 GLU A CA 1
ATOM 1257 C C . GLU A 1 157 ? -12.089 -1.590 27.331 1.00 96.75 157 GLU A C 1
ATOM 1259 O O . GLU A 1 157 ? -12.790 -1.703 28.337 1.00 96.75 157 GLU A O 1
ATOM 1264 N N . TYR A 1 158 ? -12.590 -1.225 26.147 1.00 95.94 158 TYR A N 1
ATOM 1265 C CA . TYR A 1 158 ? -14.001 -0.905 25.942 1.00 95.94 158 TYR A CA 1
ATOM 1266 C C . TYR A 1 158 ? -14.918 -2.079 26.318 1.00 95.94 158 TYR A C 1
ATOM 1268 O O . TYR A 1 158 ? -15.888 -1.893 27.050 1.00 95.94 158 TYR A O 1
ATOM 1276 N N . LYS A 1 159 ? -14.578 -3.308 25.895 1.00 96.19 159 LYS A N 1
ATOM 1277 C CA . LYS A 1 159 ? -15.324 -4.521 26.279 1.00 96.19 159 LYS A CA 1
ATOM 1278 C C . LYS A 1 159 ? -15.349 -4.735 27.795 1.00 96.19 159 LYS A C 1
ATOM 1280 O O . LYS A 1 159 ? -16.402 -5.051 28.337 1.00 96.19 159 LYS A O 1
ATOM 1285 N N . ARG A 1 160 ? -14.214 -4.546 28.483 1.00 95.44 160 ARG A N 1
ATOM 1286 C CA . ARG A 1 160 ? -14.124 -4.678 29.950 1.00 95.44 160 ARG A CA 1
ATOM 1287 C C . ARG A 1 160 ? -14.954 -3.626 30.677 1.00 95.44 160 ARG A C 1
ATOM 1289 O O . ARG A 1 160 ? -15.560 -3.936 31.696 1.00 95.44 160 ARG A O 1
ATOM 1296 N N . LYS A 1 161 ? -14.966 -2.386 30.178 1.00 95.25 161 LYS A N 1
ATOM 1297 C CA . LYS A 1 161 ? -15.792 -1.314 30.741 1.00 95.25 161 LYS A CA 1
ATOM 1298 C C . LYS A 1 161 ? -17.279 -1.649 30.608 1.00 95.25 161 LYS A C 1
ATOM 1300 O O . LYS A 1 161 ? -17.962 -1.670 31.622 1.00 95.25 161 LYS A O 1
ATOM 1305 N N . ARG A 1 162 ? -17.722 -2.030 29.405 1.00 94.56 162 ARG A N 1
ATOM 1306 C CA . ARG A 1 162 ? -19.121 -2.396 29.144 1.00 94.56 162 ARG A CA 1
ATOM 1307 C C . ARG A 1 162 ? -19.596 -3.568 30.008 1.00 94.56 162 ARG A C 1
ATOM 1309 O O . ARG A 1 162 ? -20.681 -3.517 30.559 1.00 94.56 162 ARG A O 1
ATOM 1316 N N . TYR A 1 163 ? -18.756 -4.591 30.173 1.00 93.38 163 TYR A N 1
ATOM 1317 C CA . TYR A 1 163 ? -19.076 -5.740 31.025 1.00 93.38 163 TYR A CA 1
ATOM 1318 C C . TYR A 1 163 ? -19.264 -5.353 32.501 1.00 93.38 163 TYR A C 1
ATOM 1320 O O . TYR A 1 163 ? -20.155 -5.875 33.158 1.00 93.38 163 TYR A O 1
ATOM 1328 N N . ARG A 1 164 ? -18.444 -4.430 33.028 1.00 94.25 164 ARG A N 1
ATOM 1329 C CA . ARG A 1 164 ? -18.605 -3.929 34.405 1.00 94.25 164 ARG A CA 1
ATOM 1330 C C . ARG A 1 164 ? -19.897 -3.134 34.576 1.00 94.25 164 ARG A C 1
ATOM 1332 O O . ARG A 1 164 ? -20.624 -3.388 35.522 1.00 94.25 164 ARG A O 1
ATOM 1339 N N . GLU A 1 165 ? -20.212 -2.254 33.628 1.00 93.69 165 GLU A N 1
ATOM 1340 C CA . GLU A 1 165 ? -21.468 -1.491 33.630 1.00 93.69 165 GLU A CA 1
ATOM 1341 C C . GLU A 1 165 ? -22.699 -2.414 33.558 1.00 93.69 165 GLU A C 1
ATOM 1343 O O . GLU A 1 165 ? -23.691 -2.167 34.232 1.00 93.69 165 GLU A O 1
ATOM 1348 N N . GLU A 1 166 ? -22.642 -3.495 32.773 1.00 91.44 166 GLU A N 1
ATOM 1349 C CA . GLU A 1 166 ? -23.710 -4.507 32.715 1.00 91.44 166 GLU A CA 1
ATOM 1350 C C . GLU A 1 166 ? -23.881 -5.249 34.056 1.00 91.44 166 GLU A C 1
ATOM 1352 O O . GLU A 1 166 ? -25.007 -5.573 34.416 1.00 91.44 166 GLU A O 1
ATOM 1357 N N . GLN A 1 167 ? -22.799 -5.493 34.808 1.00 85.94 167 GLN A N 1
ATOM 1358 C CA . GLN A 1 167 ? -22.869 -6.132 36.132 1.00 85.94 167 GLN A CA 1
ATOM 1359 C C . GLN A 1 167 ? -23.357 -5.191 37.239 1.00 85.94 167 GLN A C 1
ATOM 1361 O O . GLN A 1 167 ? -24.028 -5.643 38.155 1.00 85.94 167 GLN A O 1
ATOM 1366 N N . GLU A 1 168 ? -23.011 -3.905 37.176 1.00 86.81 168 GLU A N 1
ATOM 1367 C CA . GLU A 1 168 ? -23.421 -2.907 38.177 1.00 86.81 168 GLU A CA 1
ATOM 1368 C C . GLU A 1 168 ? -24.902 -2.507 38.050 1.00 86.81 168 GLU A C 1
ATOM 1370 O O . GLU A 1 168 ? -25.490 -2.029 39.016 1.00 86.81 168 GLU A O 1
ATOM 1375 N N . ASN A 1 169 ? -25.505 -2.697 36.870 1.00 79.75 169 ASN A N 1
ATOM 1376 C CA . ASN A 1 169 ? -26.909 -2.371 36.588 1.00 79.75 169 ASN A CA 1
ATOM 1377 C C . ASN A 1 169 ? -27.860 -3.587 36.634 1.00 79.75 169 ASN A C 1
ATOM 1379 O O . ASN A 1 169 ? -29.039 -3.432 36.303 1.00 79.75 169 ASN A O 1
ATOM 1383 N N . ALA A 1 170 ? -27.356 -4.776 36.978 1.00 69.38 170 ALA A N 1
ATOM 1384 C CA . ALA A 1 170 ? -28.126 -6.016 37.120 1.00 69.38 170 ALA A CA 1
ATOM 1385 C C . ALA A 1 170 ? -28.427 -6.309 38.595 1.00 69.38 170 ALA A C 1
ATOM 1387 O O . ALA A 1 170 ? -29.556 -6.775 38.868 1.00 69.38 170 ALA A O 1
#

Foldseek 3Di:
DDDDDPPPVVVVVVVVVVPPPPPPQDADPQPRHGPPPPCLQVDDPPPDNDSDDPRPPDPPPVQVVLLVQLLVLLVQKDWADADDPFDADPRNRHGQRTFIDGHPDPDTFDGWDWFADPVRDIDIDDSSSNPDPPVRVVVRVVVVVVVVVVVVVVVVVVVVVVVVVVVVVD

Organism: Perkinsus olseni (NCBI:txid32597)